Protein AF-Q5K631-F1 (afdb_monomer)

Mean predicted aligned error: 4.73 Å

Sequence (66 aa):
VFSKCLEKIILKRMDKFLQSNNIINDSQYGFRKNRSTEIALIHQKEYILDKLEKNKFVLGIFVDFT

pLDDT: mean 92.0, std 5.9, range [63.03, 97.94]

Radius of gyration: 17.25 Å; Cα contacts (8 Å, |Δi|>4): 18; chains: 1; bounding box: 39×29×44 Å

Foldseek 3Di:
DVVVVVVVVVVVVVLVVCVVVVVDDPLPQPPHPPRHVVVNVVVVVVVCVVQVVVVHDDDDDDDDDD

Structure (mmCIF, N/CA/C/O backbone):
data_AF-Q5K631-F1
#
_entry.id   AF-Q5K631-F1
#
loop_
_atom_site.group_PDB
_atom_site.id
_atom_site.type_symbol
_atom_site.label_atom_id
_atom_site.label_alt_id
_atom_site.label_comp_id
_atom_site.label_asym_id
_atom_site.label_entity_id
_atom_site.label_seq_id
_atom_site.pdbx_PDB_ins_code
_atom_site.Cartn_x
_atom_site.Cartn_y
_atom_site.Cartn_z
_atom_site.occupancy
_atom_site.B_iso_or_equiv
_atom_site.auth_seq_id
_atom_site.auth_comp_id
_atom_site.auth_asym_id
_atom_site.auth_atom_id
_atom_site.pdbx_PDB_model_num
ATOM 1 N N . VAL A 1 1 ? 20.226 -9.372 -20.526 1.00 63.03 1 VAL A N 1
ATOM 2 C CA . VAL A 1 1 ? 20.813 -8.101 -20.022 1.00 63.03 1 VAL A CA 1
ATOM 3 C C . VAL A 1 1 ? 20.018 -6.879 -20.489 1.00 63.03 1 VAL A C 1
ATOM 5 O O . VAL A 1 1 ? 19.536 -6.148 -19.636 1.00 63.03 1 VAL A O 1
ATOM 8 N N . PHE A 1 2 ? 19.767 -6.690 -21.794 1.00 83.38 2 PHE A N 1
ATOM 9 C CA . PHE A 1 2 ? 18.944 -5.572 -22.307 1.00 83.38 2 PHE A CA 1
ATOM 10 C C . PHE A 1 2 ? 17.487 -5.537 -21.805 1.00 83.38 2 PHE A C 1
ATOM 12 O O . PHE A 1 2 ? 16.925 -4.455 -21.639 1.00 83.38 2 PHE A O 1
ATOM 19 N N . SER A 1 3 ? 16.891 -6.695 -21.503 1.00 92.12 3 SER A N 1
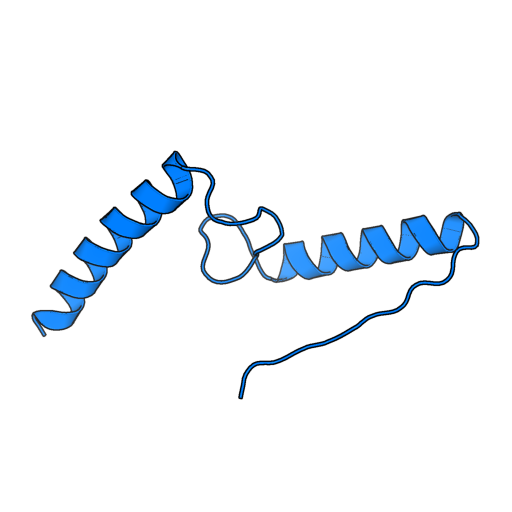ATOM 20 C CA . SER A 1 3 ? 15.515 -6.792 -20.992 1.00 92.12 3 SER A CA 1
ATOM 21 C C . SER A 1 3 ? 15.293 -5.995 -19.703 1.00 92.12 3 SER A C 1
ATOM 23 O O . SER A 1 3 ? 14.295 -5.2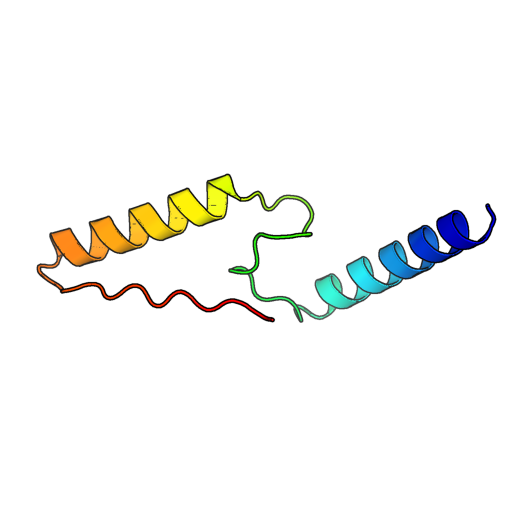94 -19.595 1.00 92.12 3 SER A O 1
ATOM 25 N N . LYS A 1 4 ? 16.247 -6.012 -18.762 1.00 92.75 4 LYS A N 1
ATOM 26 C CA . LYS A 1 4 ? 16.138 -5.279 -17.490 1.00 92.75 4 LYS A CA 1
ATOM 27 C C . LYS A 1 4 ? 16.202 -3.762 -17.665 1.00 92.75 4 LYS A C 1
ATOM 29 O O . LYS A 1 4 ? 15.527 -3.028 -16.944 1.00 92.75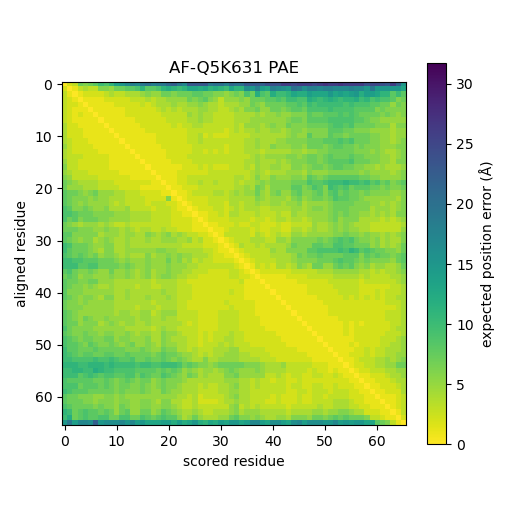 4 LYS A O 1
ATOM 34 N N . CYS A 1 5 ? 16.969 -3.283 -18.644 1.00 94.31 5 CYS A N 1
ATOM 35 C CA . CYS A 1 5 ? 16.995 -1.862 -18.984 1.00 94.31 5 CYS A CA 1
ATOM 36 C C . CYS A 1 5 ? 15.652 -1.412 -19.574 1.00 94.31 5 CYS A C 1
ATOM 38 O O . CYS A 1 5 ? 15.104 -0.401 -19.135 1.00 94.31 5 CYS A O 1
ATOM 40 N N . LEU A 1 6 ? 15.098 -2.181 -20.517 1.00 95.06 6 LEU A N 1
ATOM 41 C CA . LEU A 1 6 ? 13.787 -1.902 -21.110 1.00 95.06 6 LEU A CA 1
ATOM 42 C C . LEU A 1 6 ? 12.663 -1.959 -20.066 1.00 95.06 6 LEU A C 1
ATOM 44 O O . LEU A 1 6 ? 11.855 -1.036 -19.999 1.00 95.06 6 LEU A O 1
ATOM 48 N N . GLU A 1 7 ? 12.665 -2.973 -19.197 1.00 95.50 7 GLU A N 1
ATOM 49 C CA . GLU A 1 7 ? 11.732 -3.116 -18.070 1.00 95.50 7 GLU A CA 1
ATOM 50 C C . GLU A 1 7 ? 11.727 -1.859 -17.190 1.00 95.50 7 GLU A C 1
ATOM 52 O O . GLU A 1 7 ? 10.672 -1.292 -16.913 1.00 95.50 7 GLU A O 1
ATOM 57 N N . LYS A 1 8 ? 12.908 -1.344 -16.825 1.00 94.25 8 LYS A N 1
ATOM 58 C CA . LYS A 1 8 ? 13.034 -0.137 -15.995 1.00 94.25 8 LYS A CA 1
ATOM 59 C C . LYS A 1 8 ? 12.508 1.123 -16.690 1.00 94.25 8 LYS A C 1
ATOM 61 O O . LYS A 1 8 ? 11.919 1.986 -16.035 1.00 94.25 8 LYS A O 1
ATOM 66 N N . ILE A 1 9 ? 12.710 1.242 -18.004 1.00 95.50 9 ILE A N 1
ATOM 67 C CA . ILE A 1 9 ? 12.193 2.366 -18.800 1.00 95.50 9 ILE A CA 1
ATOM 68 C C . ILE A 1 9 ? 10.663 2.319 -18.851 1.00 95.5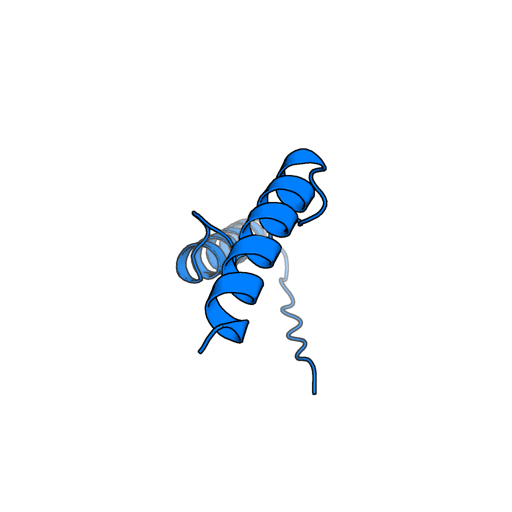0 9 ILE A C 1
ATOM 70 O O . ILE A 1 9 ? 10.013 3.336 -18.593 1.00 95.50 9 ILE A O 1
ATOM 74 N N . ILE A 1 10 ? 10.094 1.149 -19.149 1.00 95.38 10 ILE A N 1
ATOM 75 C CA . ILE A 1 10 ? 8.644 0.939 -19.212 1.00 95.38 10 ILE A CA 1
ATOM 76 C C . ILE A 1 10 ? 8.017 1.214 -17.844 1.00 95.38 10 ILE A C 1
ATOM 78 O O . ILE A 1 10 ? 7.103 2.033 -17.755 1.00 95.38 10 ILE A O 1
ATOM 82 N N . LEU A 1 11 ? 8.577 0.642 -16.773 1.00 94.06 11 LEU A N 1
ATOM 83 C CA . LEU A 1 11 ? 8.120 0.856 -15.400 1.00 94.06 11 LEU A CA 1
ATOM 84 C C . LEU A 1 11 ? 8.074 2.345 -15.043 1.00 94.06 11 LEU A C 1
ATOM 86 O O . LEU A 1 11 ? 7.080 2.819 -14.505 1.00 94.06 11 LEU A O 1
ATOM 90 N N . LYS A 1 12 ? 9.115 3.116 -15.388 1.00 94.12 12 LYS A N 1
ATOM 91 C CA . LYS A 1 12 ? 9.155 4.560 -15.106 1.00 94.12 12 LYS A CA 1
ATOM 92 C C . LYS A 1 12 ? 8.054 5.331 -15.844 1.00 94.12 12 LYS A C 1
ATOM 94 O O . LYS A 1 12 ? 7.507 6.284 -15.289 1.00 94.12 12 LYS A O 1
ATOM 99 N N . ARG A 1 13 ? 7.739 4.954 -17.089 1.00 95.31 13 ARG A N 1
ATOM 100 C CA . ARG A 1 13 ? 6.662 5.592 -17.867 1.00 95.31 13 ARG A CA 1
ATOM 101 C C . ARG A 1 13 ? 5.286 5.226 -17.312 1.00 95.31 13 ARG A C 1
ATOM 103 O O . ARG A 1 13 ? 4.454 6.117 -17.169 1.00 95.31 13 ARG A O 1
ATOM 110 N N . MET A 1 14 ? 5.080 3.958 -16.956 1.00 93.81 14 MET A N 1
ATOM 111 C CA . MET A 1 14 ? 3.837 3.481 -16.346 1.00 93.81 14 MET A CA 1
ATOM 112 C C . MET A 1 14 ? 3.591 4.120 -14.979 1.00 93.81 14 MET A C 1
ATOM 114 O O . MET A 1 14 ? 2.512 4.656 -14.760 1.00 93.81 14 MET A O 1
ATOM 118 N N . ASP A 1 15 ? 4.596 4.150 -14.098 1.00 92.12 15 ASP A N 1
ATOM 119 C CA . ASP A 1 15 ? 4.507 4.788 -12.776 1.00 92.12 15 ASP A CA 1
ATOM 120 C C . ASP A 1 15 ? 4.073 6.256 -12.899 1.00 92.12 15 ASP A C 1
ATOM 122 O O . ASP A 1 15 ? 3.124 6.691 -12.250 1.00 92.12 15 ASP A O 1
ATOM 126 N N . LYS A 1 16 ? 4.694 7.007 -13.822 1.00 92.75 16 LYS A N 1
ATOM 127 C CA . LYS A 1 16 ? 4.320 8.404 -14.082 1.00 92.75 16 LYS A CA 1
ATOM 128 C C . LYS A 1 16 ? 2.871 8.533 -14.561 1.00 92.75 16 LYS A C 1
ATOM 130 O O . LYS A 1 16 ? 2.161 9.412 -14.084 1.00 92.75 16 LYS A O 1
ATOM 135 N N . PHE A 1 17 ? 2.440 7.675 -15.486 1.00 95.00 17 PHE A N 1
ATOM 136 C CA . PHE A 1 17 ? 1.077 7.695 -16.020 1.00 95.00 17 PHE A CA 1
ATOM 137 C C . PHE A 1 17 ? 0.033 7.387 -14.939 1.00 95.00 17 PHE A C 1
ATOM 139 O O . PHE A 1 17 ? -0.934 8.136 -14.789 1.00 95.00 17 PHE A O 1
ATOM 146 N N . LEU A 1 18 ? 0.250 6.323 -14.162 1.00 92.69 18 LEU A N 1
ATOM 147 C CA . LEU A 1 18 ? -0.655 5.883 -13.100 1.00 92.69 18 LEU A CA 1
ATOM 148 C C . LEU A 1 18 ? -0.808 6.947 -12.007 1.00 92.69 18 LEU A C 1
ATOM 150 O O . LEU A 1 18 ? -1.923 7.187 -11.548 1.00 92.69 18 LEU A O 1
ATOM 154 N N . GLN A 1 19 ? 0.291 7.616 -11.639 1.00 88.62 19 GLN A N 1
ATOM 155 C CA . GLN A 1 19 ? 0.270 8.733 -10.692 1.00 88.62 19 GLN A CA 1
ATO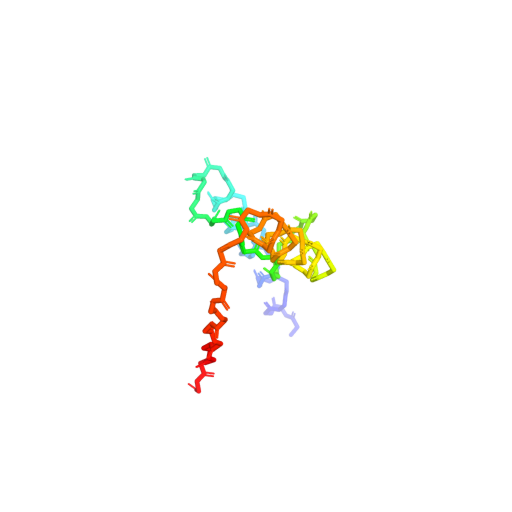M 156 C C . GLN A 1 19 ? -0.450 9.957 -11.266 1.00 88.62 19 GLN A C 1
ATOM 158 O O . GLN A 1 19 ? -1.310 10.515 -10.600 1.00 88.62 19 GLN A O 1
ATOM 163 N N . SER A 1 20 ? -0.153 10.358 -12.508 1.00 92.62 20 SER A N 1
ATOM 164 C CA . SER A 1 20 ? -0.765 11.556 -13.107 1.00 92.62 20 SER A CA 1
ATOM 165 C C . SER A 1 20 ? -2.278 11.449 -13.310 1.00 92.62 20 SER A C 1
ATOM 167 O O . SER A 1 20 ? -2.958 12.467 -13.346 1.00 92.62 20 SER A O 1
ATOM 169 N N . ASN A 1 21 ? -2.797 10.225 -13.436 1.00 93.62 21 ASN A N 1
ATOM 170 C CA . ASN A 1 21 ? -4.222 9.957 -13.632 1.00 93.62 21 ASN A CA 1
ATOM 171 C C . ASN A 1 21 ? -4.924 9.474 -12.351 1.00 93.62 21 ASN A C 1
ATOM 173 O O . ASN A 1 21 ? -6.083 9.082 -12.424 1.00 93.62 21 ASN A O 1
ATOM 177 N N . ASN A 1 22 ? -4.241 9.464 -11.196 1.00 90.31 22 ASN A N 1
ATOM 178 C CA . ASN A 1 22 ? -4.784 8.994 -9.912 1.00 90.31 22 ASN A CA 1
ATOM 179 C C . ASN A 1 22 ? -5.460 7.608 -9.988 1.00 90.31 22 ASN A C 1
ATOM 181 O O . ASN A 1 22 ? -6.482 7.366 -9.354 1.00 90.31 22 ASN A O 1
ATOM 185 N N . ILE A 1 23 ? -4.892 6.687 -10.777 1.00 92.88 23 ILE A N 1
ATOM 186 C CA . ILE A 1 23 ? -5.493 5.362 -11.023 1.00 92.88 23 ILE A CA 1
ATOM 187 C C . ILE A 1 23 ? -5.321 4.435 -9.809 1.00 92.88 23 ILE A C 1
ATOM 189 O O . ILE A 1 23 ? -6.171 3.590 -9.538 1.00 92.88 23 ILE A O 1
ATOM 193 N N . ILE A 1 24 ? -4.212 4.571 -9.076 1.00 89.88 24 ILE A N 1
ATOM 194 C CA . ILE A 1 24 ? -3.896 3.711 -7.930 1.00 89.88 24 ILE A CA 1
ATOM 195 C C . ILE A 1 24 ? -4.489 4.308 -6.651 1.00 89.88 24 ILE A C 1
ATOM 197 O O . ILE A 1 24 ? -4.166 5.440 -6.292 1.00 89.88 24 ILE A O 1
ATOM 201 N N . ASN A 1 25 ? -5.272 3.510 -5.923 1.00 88.75 25 ASN A N 1
ATOM 202 C CA . ASN A 1 25 ? -5.856 3.894 -4.637 1.00 88.75 25 ASN A CA 1
ATOM 203 C C . ASN A 1 25 ? -4.769 4.224 -3.592 1.00 88.75 25 ASN A C 1
ATOM 205 O O . ASN A 1 25 ? -3.755 3.531 -3.480 1.00 88.75 25 ASN A O 1
ATOM 209 N N . ASP A 1 26 ? -4.990 5.263 -2.789 1.00 87.50 26 ASP A N 1
ATOM 210 C CA . ASP A 1 26 ? -4.117 5.664 -1.682 1.00 87.50 26 ASP A CA 1
ATOM 211 C C . ASP A 1 26 ? -3.938 4.611 -0.587 1.00 87.50 26 ASP A C 1
ATOM 213 O O . ASP A 1 26 ? -2.899 4.604 0.074 1.00 87.50 26 ASP A O 1
ATOM 217 N N . SER A 1 27 ? -4.887 3.686 -0.441 1.00 89.06 27 SER A N 1
ATOM 218 C CA . SER A 1 27 ? -4.769 2.521 0.443 1.00 89.06 27 SER A CA 1
ATOM 219 C C . SER A 1 27 ? -3.950 1.367 -0.155 1.00 89.06 27 SER A 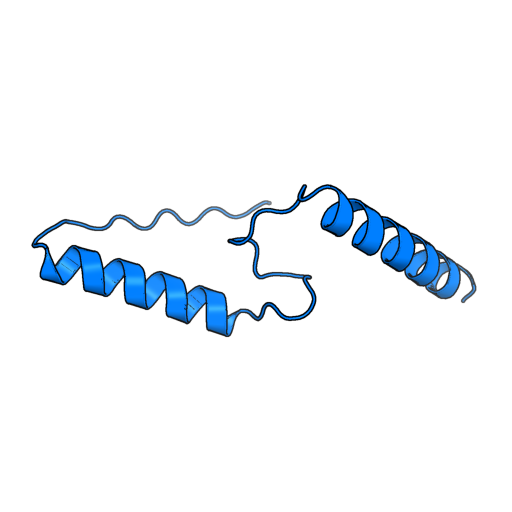C 1
ATOM 221 O O . SER A 1 27 ? -3.828 0.318 0.472 1.00 89.06 27 SER A O 1
ATOM 223 N N . GLN A 1 28 ? -3.372 1.517 -1.353 1.00 90.12 28 GLN A N 1
ATOM 224 C CA . GLN A 1 28 ? -2.401 0.561 -1.886 1.00 90.12 28 GLN A CA 1
ATOM 225 C C . GLN A 1 28 ? -0.996 0.936 -1.408 1.00 90.12 28 GLN A C 1
ATOM 227 O O . GLN A 1 28 ? -0.397 1.892 -1.901 1.00 90.12 28 GLN A O 1
ATOM 232 N N . TYR A 1 29 ? -0.459 0.169 -0.462 1.00 90.06 29 TYR A N 1
ATOM 233 C CA . TYR A 1 29 ? 0.840 0.458 0.157 1.00 90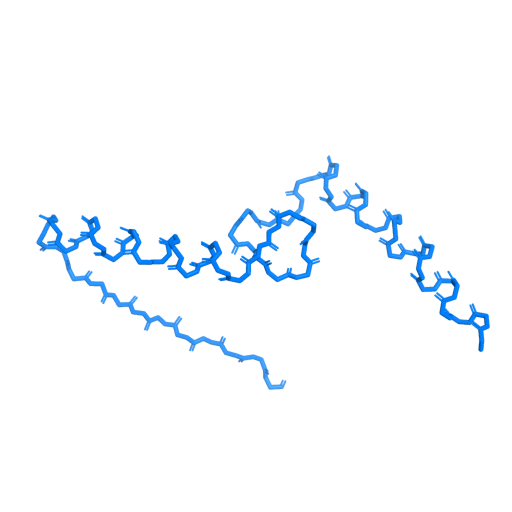.06 29 TYR A CA 1
ATOM 234 C C . TYR A 1 29 ? 2.013 -0.299 -0.481 1.00 90.06 29 TYR A C 1
ATOM 236 O O . TYR A 1 29 ? 3.155 0.139 -0.372 1.00 90.06 29 TYR A O 1
ATOM 244 N N . GLY A 1 30 ? 1.747 -1.411 -1.172 1.00 88.12 30 GLY A N 1
ATOM 245 C CA . GLY A 1 30 ? 2.770 -2.208 -1.851 1.00 88.12 30 GLY A CA 1
ATOM 246 C C . GLY A 1 30 ? 3.226 -1.599 -3.180 1.00 88.12 30 GLY A C 1
ATOM 247 O O . GLY A 1 30 ? 2.429 -1.008 -3.911 1.00 88.12 30 GLY A O 1
ATOM 248 N N . PHE A 1 31 ? 4.509 -1.783 -3.507 1.00 85.06 31 PHE A N 1
ATOM 249 C CA . PHE A 1 31 ? 5.120 -1.432 -4.801 1.00 85.06 31 PHE A CA 1
ATOM 250 C C . PHE A 1 31 ? 4.963 0.039 -5.235 1.00 85.06 31 PHE A C 1
ATOM 252 O O . PHE A 1 31 ? 5.094 0.356 -6.418 1.00 85.06 31 PHE A O 1
ATOM 259 N N . ARG A 1 32 ? 4.717 0.957 -4.292 1.00 86.06 32 ARG A N 1
ATOM 260 C CA . ARG A 1 32 ? 4.632 2.401 -4.546 1.00 86.06 32 ARG A CA 1
ATOM 261 C C . ARG A 1 32 ? 5.787 3.136 -3.884 1.00 86.06 32 ARG A C 1
ATOM 263 O O . ARG A 1 32 ? 6.219 2.803 -2.786 1.00 86.06 32 ARG A O 1
ATOM 270 N N . LYS A 1 33 ? 6.258 4.198 -4.537 1.00 83.12 33 LYS A N 1
ATOM 271 C CA . LYS A 1 33 ? 7.193 5.133 -3.901 1.00 83.12 33 LYS A CA 1
ATOM 272 C C . LYS A 1 33 ? 6.497 5.839 -2.740 1.00 83.12 33 LYS A C 1
ATOM 274 O O . LYS A 1 33 ? 5.324 6.187 -2.847 1.00 83.12 33 LYS A O 1
ATOM 279 N N . ASN A 1 34 ? 7.241 6.074 -1.663 1.00 84.00 34 ASN A N 1
ATOM 280 C CA . ASN A 1 34 ? 6.789 6.791 -0.465 1.00 84.00 34 ASN A CA 1
ATOM 281 C C . ASN A 1 34 ? 5.575 6.163 0.248 1.00 84.00 34 ASN A C 1
ATOM 283 O O . ASN A 1 34 ? 4.900 6.831 1.028 1.00 84.00 34 ASN A O 1
ATOM 287 N N . ARG A 1 35 ? 5.288 4.881 0.003 1.00 85.81 35 ARG A N 1
ATOM 288 C CA . ARG A 1 35 ? 4.333 4.089 0.779 1.00 85.81 35 ARG A CA 1
ATOM 289 C C . ARG A 1 35 ? 5.052 2.834 1.243 1.00 85.81 35 ARG A C 1
ATOM 291 O O . ARG A 1 35 ? 5.692 2.161 0.441 1.00 85.81 35 ARG A O 1
ATOM 298 N N . SER A 1 36 ? 4.979 2.565 2.537 1.00 88.88 36 SER A N 1
ATOM 299 C CA . SER A 1 36 ? 5.620 1.412 3.150 1.00 88.88 36 SER A CA 1
ATOM 300 C C . SER A 1 36 ? 4.572 0.513 3.797 1.00 88.88 36 SER A C 1
ATOM 302 O O . SER A 1 36 ? 3.447 0.943 4.080 1.00 88.88 36 SER A O 1
ATOM 304 N N . THR A 1 37 ? 4.925 -0.750 4.011 1.00 89.50 37 THR A N 1
ATOM 305 C CA . THR A 1 37 ? 4.039 -1.737 4.640 1.00 89.50 37 THR A CA 1
ATOM 306 C C . THR A 1 37 ? 3.750 -1.399 6.101 1.00 89.50 37 THR A C 1
ATOM 308 O O . THR A 1 37 ? 2.673 -1.702 6.603 1.00 89.50 37 THR A O 1
ATOM 311 N N . GLU A 1 38 ? 4.661 -0.694 6.770 1.00 92.44 38 GLU A N 1
ATOM 312 C CA . GLU A 1 38 ? 4.477 -0.187 8.129 1.00 92.44 38 GLU A CA 1
ATOM 313 C C . GLU A 1 38 ? 3.348 0.847 8.187 1.00 92.44 38 GLU A C 1
ATOM 315 O O . GLU A 1 38 ? 2.524 0.798 9.097 1.00 92.44 38 GLU A O 1
ATOM 320 N N . ILE A 1 39 ? 3.245 1.735 7.189 1.00 92.50 39 ILE A N 1
ATOM 321 C CA . ILE A 1 39 ? 2.151 2.718 7.117 1.00 92.50 39 ILE A CA 1
ATOM 322 C C . ILE A 1 39 ? 0.798 2.002 6.979 1.00 92.50 39 ILE A C 1
ATOM 324 O O . ILE A 1 39 ? -0.185 2.439 7.576 1.00 92.50 39 ILE A O 1
ATOM 328 N N . ALA A 1 40 ? 0.744 0.884 6.246 1.00 93.06 40 ALA A N 1
ATOM 329 C CA . ALA A 1 40 ? -0.473 0.080 6.126 1.00 93.06 40 ALA A CA 1
ATOM 330 C C . ALA A 1 40 ? -0.938 -0.454 7.492 1.00 93.06 40 ALA A C 1
ATOM 332 O O . ALA A 1 40 ? -2.113 -0.335 7.841 1.00 93.06 40 ALA A O 1
ATOM 333 N N . LEU A 1 41 ? -0.001 -0.992 8.282 1.00 94.12 41 LEU A N 1
ATOM 334 C CA . LEU A 1 41 ? -0.271 -1.511 9.625 1.00 94.12 41 LEU A CA 1
ATOM 335 C C . LEU A 1 41 ? -0.681 -0.403 10.596 1.00 94.12 41 LEU A C 1
ATOM 337 O O . LEU A 1 41 ? -1.620 -0.587 11.370 1.00 94.12 41 LEU A O 1
ATOM 341 N N . ILE A 1 42 ? -0.014 0.754 10.542 1.00 95.50 42 ILE A N 1
ATOM 342 C CA . ILE A 1 42 ? -0.362 1.914 11.370 1.00 95.50 42 ILE A CA 1
ATOM 343 C C . ILE A 1 42 ? -1.800 2.348 11.081 1.00 95.50 42 ILE A C 1
ATOM 345 O O . ILE A 1 42 ? -2.596 2.453 12.011 1.00 95.50 42 ILE A O 1
ATOM 349 N N . HIS A 1 43 ? -2.158 2.506 9.805 1.00 94.56 43 HIS A N 1
ATOM 350 C CA . HIS A 1 43 ? -3.500 2.927 9.411 1.00 94.56 43 HIS A CA 1
ATOM 351 C C . HIS A 1 43 ? -4.573 1.905 9.821 1.00 94.56 43 HIS A C 1
ATOM 353 O O . HIS A 1 43 ? -5.628 2.277 10.336 1.00 94.56 43 HIS A O 1
ATOM 359 N N . GLN A 1 44 ? -4.296 0.606 9.666 1.00 94.94 44 GLN A N 1
ATOM 360 C CA . GLN A 1 44 ?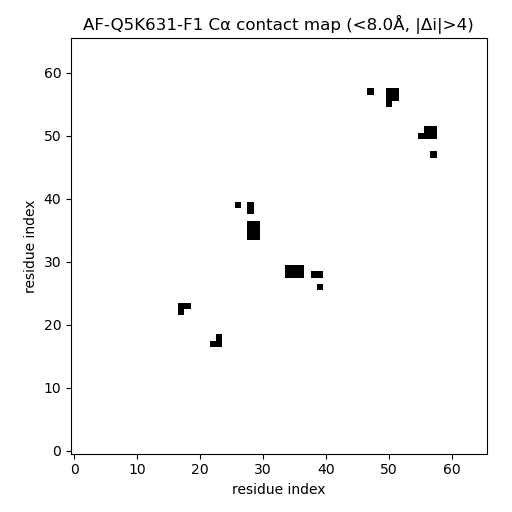 -5.203 -0.447 10.127 1.00 94.94 44 GLN A CA 1
ATOM 361 C C . GLN A 1 44 ? -5.381 -0.417 11.653 1.00 94.94 44 GLN A C 1
ATOM 363 O O . GLN A 1 44 ? -6.508 -0.500 12.142 1.00 94.94 44 GLN A O 1
ATOM 368 N N . LYS A 1 45 ? -4.288 -0.263 12.411 1.00 96.25 45 LYS A N 1
ATOM 369 C CA . LYS A 1 45 ? -4.317 -0.154 13.876 1.00 96.25 45 LYS A CA 1
ATOM 370 C C . LYS A 1 45 ? -5.140 1.050 14.327 1.00 96.25 45 LYS A C 1
ATOM 372 O O . LYS A 1 45 ? -5.975 0.913 15.214 1.00 96.25 45 LYS A O 1
ATOM 377 N N . GLU A 1 46 ? -4.910 2.218 13.735 1.00 96.75 46 GLU A N 1
ATOM 378 C CA . GLU A 1 46 ? -5.655 3.444 14.045 1.00 96.75 46 GLU A CA 1
ATOM 379 C C . GLU A 1 46 ? -7.146 3.290 13.753 1.00 96.75 46 GLU A C 1
ATOM 381 O O . GLU A 1 46 ? -7.973 3.650 14.588 1.00 96.75 46 GLU A O 1
ATOM 386 N N . TYR A 1 47 ? -7.497 2.674 12.620 1.00 96.06 47 TYR A N 1
ATOM 387 C CA . TYR A 1 47 ? -8.886 2.377 12.292 1.00 96.06 47 TYR A CA 1
ATOM 388 C C . TYR A 1 47 ? -9.543 1.467 13.337 1.00 96.06 47 TYR A C 1
ATOM 390 O O . TYR A 1 47 ? -10.657 1.745 13.779 1.00 96.06 47 TYR A O 1
ATOM 398 N N . ILE A 1 48 ? -8.863 0.394 13.753 1.00 97.06 48 ILE A N 1
ATOM 399 C CA . ILE A 1 48 ? -9.382 -0.529 14.770 1.00 97.06 48 ILE A CA 1
ATOM 400 C C . ILE A 1 48 ? -9.612 0.209 16.093 1.00 97.06 48 ILE A C 1
ATOM 402 O O . ILE A 1 48 ? -10.697 0.101 16.660 1.00 97.06 48 ILE A O 1
ATOM 406 N N . LEU A 1 49 ? -8.630 0.989 16.554 1.00 97.25 49 LEU A N 1
ATOM 407 C CA . LEU A 1 49 ? -8.731 1.751 17.800 1.00 97.25 49 LEU A CA 1
ATOM 408 C C . LEU A 1 49 ? -9.892 2.758 17.760 1.00 97.25 49 LEU A C 1
ATOM 410 O O . LEU A 1 49 ? -10.723 2.746 18.663 1.00 97.25 49 LEU A O 1
ATOM 414 N N . ASP A 1 50 ? -10.032 3.530 16.675 1.00 97.94 50 ASP A N 1
ATOM 415 C CA . ASP A 1 50 ? -11.131 4.496 16.499 1.00 97.94 50 ASP A CA 1
ATOM 416 C C . ASP A 1 50 ? -12.519 3.836 16.577 1.00 97.94 50 ASP A C 1
ATOM 418 O O . ASP A 1 50 ? -13.472 4.408 17.112 1.00 97.94 50 ASP A O 1
ATOM 422 N N . LYS A 1 51 ? -12.672 2.630 16.016 1.00 97.56 51 LYS A N 1
ATOM 423 C CA . LYS A 1 51 ? -13.951 1.905 16.065 1.00 97.56 51 LYS A CA 1
ATOM 424 C C . LYS A 1 51 ? -14.211 1.277 17.425 1.00 97.56 51 LYS A C 1
ATOM 426 O O . LYS A 1 51 ? -15.358 1.322 17.870 1.00 97.56 51 LYS A O 1
ATOM 431 N N . LEU A 1 52 ? -13.178 0.762 18.086 1.00 96.12 52 LEU A N 1
ATOM 432 C CA . LEU A 1 52 ? -13.289 0.230 19.442 1.00 96.12 52 LEU A CA 1
ATOM 433 C C . LEU A 1 52 ? -13.705 1.320 20.436 1.00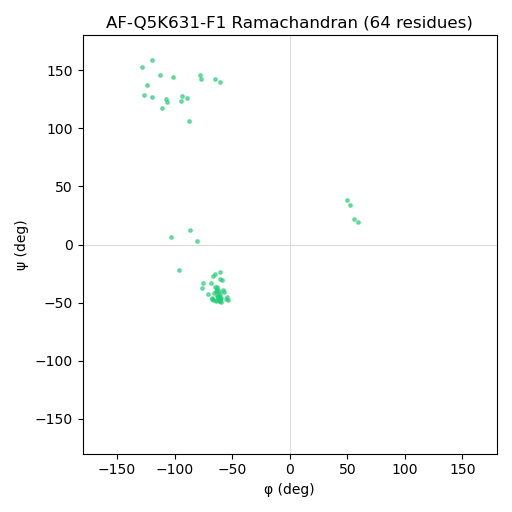 96.12 52 LEU A C 1
ATOM 435 O O . LEU A 1 52 ? -14.651 1.109 21.188 1.00 96.12 52 LEU A O 1
ATOM 439 N N . GLU A 1 53 ? -13.091 2.506 20.378 1.00 97.19 53 GLU A N 1
ATOM 440 C CA . GLU A 1 53 ? -13.467 3.657 21.218 1.00 97.19 53 GLU A CA 1
ATOM 441 C C . GLU A 1 53 ? -14.927 4.086 21.012 1.00 97.19 53 GLU A C 1
ATOM 443 O O . GLU A 1 53 ? -15.597 4.544 21.935 1.00 97.19 53 GLU A O 1
ATOM 448 N N . LYS A 1 54 ? -15.460 3.882 19.803 1.00 97.62 54 LYS A N 1
ATOM 449 C CA . LYS A 1 54 ? -16.860 4.166 19.451 1.00 97.62 54 LYS A CA 1
ATOM 450 C C . LYS A 1 54 ? -17.815 3.010 19.769 1.00 97.62 54 LYS A C 1
ATOM 452 O O . LYS A 1 54 ? -18.951 3.037 19.296 1.00 97.62 54 LYS A O 1
ATOM 457 N N . ASN A 1 55 ? -17.374 2.003 20.529 1.00 96.12 55 ASN A N 1
ATOM 458 C CA . ASN A 1 55 ? -18.121 0.780 20.843 1.00 96.12 55 ASN A CA 1
ATOM 459 C C . ASN A 1 55 ? -18.663 0.061 19.591 1.00 96.12 55 ASN A C 1
ATOM 461 O O . ASN A 1 55 ? -19.752 -0.515 19.608 1.00 96.12 55 ASN A O 1
ATOM 465 N N . LYS A 1 56 ? -17.922 0.112 18.476 1.00 96.94 56 LYS A N 1
ATOM 466 C CA . LYS A 1 56 ? -18.261 -0.592 17.232 1.00 96.94 56 LYS A CA 1
ATOM 467 C C . LYS A 1 56 ? -17.430 -1.862 17.096 1.00 96.94 56 LYS A C 1
ATOM 469 O O . LYS A 1 56 ? -16.247 -1.886 17.419 1.00 96.94 56 LYS A O 1
ATOM 474 N N . PHE A 1 57 ? -18.046 -2.901 16.544 1.00 94.00 57 PHE A N 1
ATOM 475 C CA . PHE A 1 57 ? -17.346 -4.125 16.172 1.00 94.00 57 PHE A CA 1
ATOM 476 C C . PHE A 1 57 ? -16.564 -3.931 14.864 1.00 94.00 57 PHE A C 1
ATOM 478 O O . PHE A 1 57 ? -17.045 -3.266 13.942 1.00 94.00 57 PHE A O 1
ATOM 485 N N . VAL A 1 58 ? -15.372 -4.525 14.771 1.00 95.75 58 VAL A N 1
ATOM 486 C CA . VAL A 1 58 ? -14.519 -4.484 13.574 1.00 95.75 58 VAL A CA 1
ATOM 487 C C . VAL A 1 58 ? -14.298 -5.902 13.064 1.00 95.75 58 VAL A C 1
ATOM 489 O O . VAL A 1 58 ? -13.842 -6.763 13.809 1.00 95.75 58 VAL A O 1
ATOM 492 N N . LEU A 1 59 ? -14.589 -6.129 11.783 1.00 95.12 59 LEU A N 1
ATOM 493 C CA . LEU A 1 59 ? -14.321 -7.385 11.087 1.00 95.12 59 LEU A CA 1
ATOM 494 C C . LEU A 1 59 ? -13.155 -7.189 10.112 1.00 95.12 59 LEU A C 1
ATOM 496 O O . LEU A 1 59 ? -13.208 -6.308 9.255 1.00 95.12 59 LEU A O 1
ATOM 500 N N . GLY A 1 60 ? -12.119 -8.018 10.234 1.00 94.38 60 GLY A N 1
ATOM 501 C CA . GLY A 1 60 ? -11.026 -8.094 9.265 1.00 94.38 60 GLY A CA 1
ATOM 502 C C . GLY A 1 60 ? -11.288 -9.195 8.242 1.00 94.38 60 GLY A C 1
ATOM 503 O O . GLY A 1 60 ? -11.470 -10.348 8.624 1.00 94.38 60 GLY A O 1
ATOM 504 N N . ILE A 1 61 ? -11.294 -8.847 6.954 1.00 95.38 61 ILE A N 1
ATOM 505 C CA . ILE A 1 61 ? -11.368 -9.809 5.848 1.00 95.38 61 ILE A CA 1
ATOM 506 C C . ILE A 1 61 ? -10.018 -9.787 5.138 1.00 95.38 61 ILE A C 1
ATOM 508 O O . ILE A 1 61 ? -9.611 -8.752 4.610 1.00 95.38 61 ILE A O 1
ATOM 512 N N . PHE A 1 62 ? -9.330 -10.925 5.143 1.00 94.38 62 PHE A N 1
ATOM 513 C CA . PHE A 1 62 ? -8.035 -11.096 4.494 1.00 94.38 62 PHE A CA 1
ATOM 514 C C . PHE A 1 62 ? -8.230 -11.941 3.238 1.00 94.38 62 PHE A C 1
ATOM 516 O O . PHE A 1 62 ? -8.768 -13.044 3.310 1.00 94.38 62 PHE A O 1
ATOM 523 N N . VAL A 1 63 ? -7.831 -11.393 2.093 1.00 94.62 63 VAL A N 1
ATOM 524 C CA . VAL A 1 63 ? -7.948 -12.027 0.776 1.00 94.62 63 VAL A CA 1
ATOM 525 C C . VAL A 1 63 ? -6.558 -12.074 0.165 1.00 94.62 63 VAL A C 1
ATOM 527 O O . VAL A 1 63 ? -5.831 -11.083 0.241 1.00 94.62 63 VAL A O 1
ATOM 530 N N . ASP A 1 64 ? -6.215 -13.204 -0.440 1.00 94.31 64 ASP A N 1
ATOM 531 C CA . ASP A 1 64 ? -4.967 -13.388 -1.172 1.00 94.31 64 ASP A CA 1
ATOM 532 C C . ASP A 1 64 ? -5.255 -13.942 -2.573 1.00 94.31 64 ASP A C 1
ATOM 534 O O . ASP A 1 64 ? -6.281 -14.596 -2.788 1.00 94.31 64 ASP A O 1
ATOM 538 N N . PHE A 1 65 ? -4.375 -13.655 -3.529 1.00 90.50 65 PHE A N 1
ATOM 539 C CA . PHE A 1 65 ? -4.473 -14.193 -4.887 1.00 90.50 65 PHE A CA 1
ATOM 540 C C . PHE A 1 65 ? -3.630 -15.469 -4.988 1.00 90.50 65 PHE A C 1
ATOM 542 O O . PHE A 1 65 ? -2.457 -15.458 -4.626 1.00 90.50 65 PHE A O 1
ATOM 549 N N . THR A 1 66 ? -4.231 -16.560 -5.477 1.00 68.75 66 THR A N 1
ATOM 550 C CA . THR A 1 66 ? -3.524 -17.810 -5.822 1.00 68.75 66 THR A CA 1
ATOM 551 C C . THR A 1 66 ? -2.962 -17.748 -7.235 1.00 68.75 66 THR A C 1
ATOM 553 O O . THR A 1 66 ? -3.676 -17.221 -8.121 1.00 68.75 66 THR A O 1
#

Organism: Rhipicephalus microplus (NCBI:txid6941)

Solvent-accessible surface area (backbone atoms only — not comparable to full-atom values): 4259 Å² total; per-residue (Å²): 118,69,64,63,57,53,50,54,54,50,49,55,54,48,54,51,51,39,59,78,66,64,70,67,62,87,88,58,29,73,98,40,86,100,39,45,69,65,57,50,52,51,53,51,51,52,52,51,50,58,35,49,79,66,78,42,90,84,86,87,85,88,83,83,88,133

Secondary structure (DSSP, 8-state):
-HHHHHHHHHHHHHHHHHHHTT-S-TT--TT-TT--HHHHHHHHHHHHHHHHHTT-----------